Protein AF-R0MJ38-F1 (afdb_monomer)

Organism: Nosema bombycis (strain CQ1 / CVCC 102059) (NCBI:txid578461)

pLDDT: mean 80.67, std 16.69, range [41.72, 98.0]

Radius of gyration: 58.56 Å; Cα contacts (8 Å, |Δi|>4): 17; chains: 1; bounding box: 95×33×162 Å

Sequence (161 aa):
MRDLSFKLEELMIENKKLYEELASSNSTILKLKNKNNELEKNETVLNDKISQYKREINTLKKEMALKDKTANDREKILSNEINRKDLFKNKVLGCKKNEQLKEIKEEFNKMNKRCTILLRMIYELVRVNGADYEILYNLLEISENEDCEILEEYLKNLKEI

Solvent-accessible surface area (backbone atoms only — not comparable to full-atom values): 8871 Å² total; per-residue (Å²): 112,70,71,59,52,53,53,50,52,53,50,52,54,50,50,52,51,52,52,54,51,50,54,53,49,52,54,50,54,52,53,51,52,53,52,48,56,53,49,54,54,49,48,52,56,49,52,51,50,50,55,49,52,54,50,52,52,53,52,52,53,52,53,49,55,50,51,52,51,54,49,52,54,49,49,53,53,51,53,52,52,50,53,50,51,50,53,48,52,53,47,58,67,67,46,61,65,54,55,52,52,48,50,53,53,52,50,52,53,52,50,52,51,51,53,53,51,50,54,52,51,53,52,50,44,43,70,73,71,49,82,56,66,68,63,55,51,55,50,52,57,46,64,76,72,55,66,73,66,61,59,54,51,53,57,54,60,66,72,79,112

Mean predicted aligned error: 17.43 Å

Structure (mmCIF, N/CA/C/O backbone):
data_AF-R0MJ38-F1
#
_entry.id   AF-R0MJ38-F1
#
loop_
_atom_site.group_PDB
_atom_site.id
_atom_site.type_symbol
_atom_site.label_atom_id
_atom_site.label_alt_id
_atom_site.label_comp_id
_atom_site.label_asym_id
_atom_site.label_entity_id
_atom_site.label_seq_id
_atom_site.pdbx_PDB_ins_code
_atom_site.Cartn_x
_atom_site.Cartn_y
_atom_site.Cartn_z
_atom_site.occupancy
_atom_site.B_iso_or_equiv
_atom_site.auth_seq_id
_atom_site.auth_comp_id
_atom_site.auth_asym_id
_atom_site.auth_atom_id
_atom_site.pdbx_PDB_model_num
ATOM 1 N N . MET A 1 1 ? 49.474 19.840 -72.222 1.00 63.12 1 MET A N 1
ATOM 2 C CA . MET A 1 1 ? 50.091 18.625 -71.633 1.00 63.12 1 MET A CA 1
ATOM 3 C C . MET A 1 1 ? 50.469 18.833 -70.166 1.00 63.12 1 MET A C 1
ATOM 5 O O . MET A 1 1 ? 49.953 18.086 -69.351 1.00 63.12 1 MET A O 1
ATOM 9 N N . ARG A 1 2 ? 51.277 19.845 -69.791 1.00 73.56 2 ARG A N 1
ATOM 10 C CA . ARG A 1 2 ? 51.641 20.098 -68.373 1.00 73.56 2 ARG A CA 1
ATOM 11 C C . ARG A 1 2 ? 50.453 20.444 -67.462 1.00 73.56 2 ARG A C 1
ATOM 13 O O . ARG A 1 2 ? 50.327 19.833 -66.410 1.00 73.56 2 ARG A O 1
ATOM 20 N N . ASP A 1 3 ? 49.548 21.319 -67.897 1.00 80.69 3 ASP A N 1
ATOM 21 C CA . ASP A 1 3 ? 48.396 21.735 -67.069 1.00 80.69 3 ASP A CA 1
ATOM 22 C C . ASP A 1 3 ? 47.425 20.583 -66.774 1.00 80.69 3 ASP A C 1
ATOM 24 O O . ASP A 1 3 ? 46.865 20.481 -65.686 1.00 80.69 3 ASP A O 1
ATOM 28 N N . LEU A 1 4 ? 47.280 19.662 -67.733 1.00 85.88 4 LEU A N 1
ATOM 29 C CA . LEU A 1 4 ? 46.467 18.458 -67.568 1.00 85.88 4 LEU A CA 1
ATOM 30 C C . LEU A 1 4 ? 47.078 17.507 -66.528 1.00 85.88 4 LEU A C 1
ATOM 32 O O . LEU A 1 4 ? 46.352 16.930 -65.729 1.00 85.88 4 LEU A O 1
ATOM 36 N N . SER A 1 5 ? 48.409 17.371 -66.528 1.00 88.00 5 SER A N 1
ATOM 37 C CA . S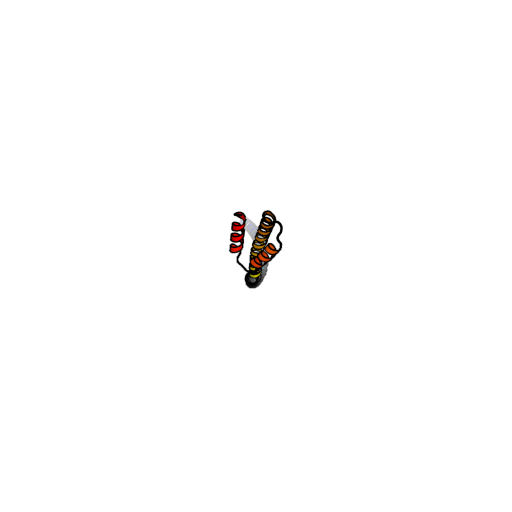ER A 1 5 ? 49.144 16.548 -65.559 1.00 88.00 5 SER A CA 1
ATOM 38 C C . SER A 1 5 ? 48.995 17.087 -64.138 1.00 88.00 5 SER A C 1
ATOM 40 O O . SER A 1 5 ? 48.733 16.315 -63.224 1.00 88.00 5 SER A O 1
ATOM 42 N N . PHE A 1 6 ? 49.110 18.407 -63.964 1.00 90.81 6 PHE A N 1
ATOM 43 C CA . PHE A 1 6 ? 48.953 19.054 -62.661 1.00 90.81 6 PHE A CA 1
ATOM 44 C C . PHE A 1 6 ? 47.531 18.875 -62.114 1.00 90.81 6 PHE A C 1
ATOM 46 O O . PHE A 1 6 ? 47.343 18.498 -60.960 1.00 90.81 6 PHE A O 1
ATOM 53 N N . LYS A 1 7 ? 46.516 19.041 -62.973 1.00 93.25 7 LYS A N 1
ATOM 54 C CA . LYS A 1 7 ? 45.119 18.815 -62.584 1.00 93.25 7 LYS A CA 1
ATOM 55 C C . LYS A 1 7 ? 44.838 17.359 -62.208 1.00 93.25 7 LYS A C 1
ATOM 57 O O . LYS A 1 7 ? 44.052 17.104 -61.300 1.00 93.25 7 LYS A O 1
ATOM 62 N N . LEU A 1 8 ? 45.475 16.407 -62.888 1.00 94.50 8 LEU A N 1
ATOM 63 C CA . LEU A 1 8 ? 45.334 14.984 -62.580 1.00 94.50 8 LEU A CA 1
ATOM 64 C C . LEU A 1 8 ? 45.919 14.649 -61.201 1.00 94.50 8 LEU A C 1
ATOM 66 O O . LEU A 1 8 ? 45.312 13.900 -60.441 1.00 94.50 8 LEU A O 1
ATOM 70 N N . GLU A 1 9 ? 47.062 15.243 -60.862 1.00 93.88 9 GLU A N 1
ATOM 71 C CA . GLU A 1 9 ? 47.731 15.060 -59.573 1.00 93.88 9 GLU A CA 1
ATOM 72 C C . GLU A 1 9 ? 46.919 15.670 -58.416 1.00 93.88 9 GLU A C 1
ATOM 74 O O . GLU A 1 9 ? 46.719 15.012 -57.393 1.00 93.88 9 GLU A O 1
ATOM 79 N N . GLU A 1 10 ? 46.338 16.862 -58.610 1.00 94.31 10 GLU A N 1
ATOM 80 C CA . GLU A 1 10 ? 45.379 17.457 -57.664 1.00 94.31 10 GLU A CA 1
ATOM 81 C C . GLU A 1 10 ? 44.178 16.535 -57.405 1.00 94.31 10 GLU A C 1
ATOM 83 O O . GLU A 1 10 ? 43.834 16.272 -56.251 1.00 94.31 10 GLU A O 1
ATOM 88 N N . LEU A 1 11 ? 43.569 16.000 -58.470 1.00 94.81 11 LEU A N 1
ATOM 89 C CA . LEU A 1 11 ? 42.421 15.097 -58.364 1.00 94.81 11 LEU A CA 1
ATOM 90 C C . LEU A 1 11 ? 42.785 13.781 -57.669 1.00 94.81 11 LEU A C 1
ATOM 92 O O . LEU A 1 11 ? 41.977 13.248 -56.912 1.00 94.81 11 LEU A O 1
ATOM 96 N N . MET A 1 12 ? 43.992 13.248 -57.882 1.00 95.56 12 MET A N 1
ATOM 97 C CA . MET A 1 12 ? 44.456 12.049 -57.174 1.00 95.56 12 MET A CA 1
ATOM 98 C C . MET A 1 12 ? 44.625 12.299 -55.671 1.00 95.56 12 MET A C 1
ATOM 100 O O . MET A 1 12 ? 44.254 11.443 -54.865 1.00 95.56 12 MET A O 1
ATOM 104 N N . ILE A 1 13 ? 45.144 13.468 -55.285 1.00 96.06 13 ILE A N 1
ATOM 105 C CA . ILE A 1 13 ? 45.279 13.864 -53.876 1.00 96.06 13 ILE A CA 1
ATOM 106 C C . ILE A 1 13 ? 43.900 14.028 -53.230 1.00 96.06 13 ILE A C 1
ATOM 108 O O . ILE A 1 13 ? 43.676 13.524 -52.128 1.00 96.06 13 ILE A O 1
ATOM 112 N N . GLU A 1 14 ? 42.972 14.708 -53.902 1.00 96.25 14 GLU A N 1
ATOM 113 C CA . GLU A 1 14 ? 41.605 14.903 -53.414 1.00 96.25 14 GLU A CA 1
ATOM 114 C C . GLU A 1 14 ? 40.863 13.570 -53.271 1.00 96.25 14 GLU A C 1
ATOM 116 O O . GLU A 1 14 ? 40.269 13.300 -52.231 1.00 96.25 14 GLU A O 1
ATOM 121 N N . ASN A 1 15 ? 40.984 12.682 -54.259 1.00 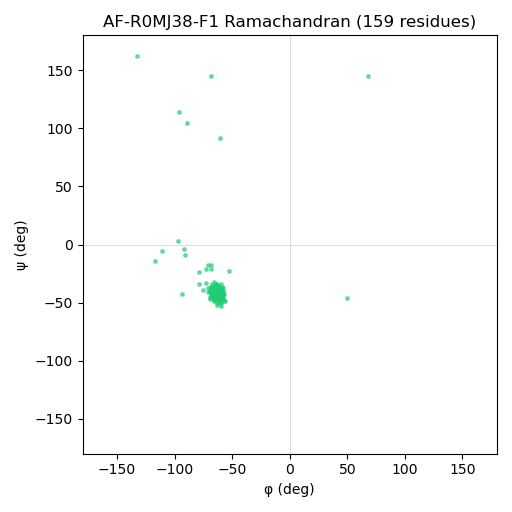96.25 15 ASN A N 1
ATOM 122 C CA . ASN A 1 15 ? 40.376 11.356 -54.213 1.00 96.25 15 ASN A CA 1
ATOM 123 C C . ASN A 1 15 ? 40.923 10.530 -53.037 1.00 96.25 15 ASN A C 1
ATOM 125 O O . ASN A 1 15 ? 40.160 9.917 -52.292 1.00 96.25 15 ASN A O 1
ATOM 129 N N . LYS A 1 16 ? 42.239 10.582 -52.790 1.00 96.31 16 LYS A N 1
ATOM 130 C CA . LYS A 1 16 ? 42.844 9.928 -51.623 1.00 96.31 16 LYS A CA 1
ATOM 131 C C . LYS A 1 16 ? 42.283 10.470 -50.301 1.00 96.31 16 LYS A C 1
ATOM 133 O O . LYS A 1 16 ? 41.940 9.672 -49.432 1.00 96.31 16 LYS A O 1
ATOM 138 N N . LYS A 1 17 ? 42.143 11.794 -50.164 1.00 97.12 17 LYS A N 1
ATOM 139 C CA . LYS A 1 17 ? 41.528 12.415 -48.975 1.00 97.12 17 LYS A CA 1
ATOM 140 C C . LYS A 1 17 ? 40.090 11.941 -48.775 1.00 97.12 17 LYS A C 1
ATOM 142 O O . LYS A 1 17 ? 39.739 11.516 -47.680 1.00 97.12 17 LYS A O 1
ATOM 147 N N . LEU A 1 18 ? 39.289 11.934 -49.841 1.00 96.88 18 LEU A N 1
ATOM 148 C CA . LEU A 1 18 ? 37.904 11.461 -49.796 1.00 96.88 18 LEU A CA 1
ATOM 149 C C . LEU A 1 18 ? 37.808 9.985 -49.382 1.00 96.88 18 LEU A C 1
ATOM 151 O O . LEU A 1 18 ? 36.926 9.624 -48.605 1.00 96.88 18 LEU A O 1
ATOM 155 N N . TYR A 1 19 ? 38.727 9.129 -49.839 1.00 96.81 19 TYR A N 1
ATOM 156 C CA . TYR A 1 19 ? 38.791 7.733 -49.393 1.00 96.81 19 TYR A CA 1
ATOM 157 C C . TYR A 1 19 ? 39.098 7.601 -47.895 1.00 96.81 19 TYR A C 1
ATOM 159 O O . TYR A 1 19 ? 38.475 6.786 -47.212 1.00 96.81 19 TYR A O 1
ATOM 167 N N . GLU A 1 20 ? 40.037 8.392 -47.374 1.00 96.62 20 GLU A N 1
ATOM 168 C CA . GLU A 1 20 ? 40.389 8.397 -45.948 1.00 96.62 20 GLU A CA 1
ATOM 169 C C . GLU A 1 20 ? 39.223 8.906 -45.081 1.00 96.62 20 GLU A C 1
ATOM 171 O O . GLU A 1 20 ? 38.882 8.291 -44.064 1.00 96.62 20 GLU A O 1
ATOM 176 N N . GLU A 1 21 ? 38.548 9.972 -45.517 1.00 97.06 21 GLU A N 1
ATOM 177 C CA . GLU A 1 21 ? 37.344 10.504 -44.870 1.00 97.06 21 GLU A CA 1
ATOM 178 C C . GLU A 1 21 ? 36.197 9.488 -44.876 1.00 97.06 21 GLU A C 1
ATOM 180 O O . GLU A 1 21 ? 35.562 9.260 -43.842 1.00 97.06 21 GLU A O 1
ATOM 185 N N . LEU A 1 22 ? 35.967 8.814 -46.006 1.00 96.88 22 LEU A N 1
ATOM 186 C CA . LEU A 1 22 ? 34.950 7.773 -46.128 1.00 96.88 22 LEU A CA 1
ATOM 187 C C . LEU A 1 22 ? 35.233 6.597 -45.183 1.00 96.88 22 LEU A C 1
ATOM 189 O O . LEU A 1 22 ? 34.322 6.113 -44.507 1.00 96.88 22 LEU A O 1
ATOM 193 N N . ALA A 1 23 ? 36.488 6.152 -45.090 1.00 96.75 23 ALA A N 1
ATOM 194 C CA . ALA A 1 23 ? 36.887 5.081 -44.178 1.00 96.75 23 ALA A CA 1
ATOM 195 C C . ALA A 1 23 ? 36.670 5.470 -42.703 1.00 96.75 23 ALA A C 1
ATOM 197 O O . ALA A 1 23 ? 36.122 4.684 -41.921 1.00 96.75 23 ALA A O 1
ATOM 198 N N . SER A 1 24 ? 37.040 6.698 -42.329 1.00 97.06 24 SER A N 1
ATOM 199 C CA . SER A 1 24 ? 36.822 7.247 -40.984 1.00 97.06 24 SER A CA 1
ATOM 200 C C . SER A 1 24 ? 35.331 7.365 -40.638 1.00 97.06 24 SER A C 1
ATOM 202 O O . SER A 1 24 ? 34.887 6.942 -39.562 1.00 97.06 24 SER A O 1
ATOM 204 N N . SER A 1 25 ? 34.531 7.869 -41.579 1.00 97.00 25 SER A N 1
ATOM 205 C CA . SER A 1 25 ? 33.081 7.996 -41.431 1.00 97.00 25 SER A CA 1
ATOM 206 C C . SER A 1 25 ? 32.417 6.629 -41.252 1.00 97.00 25 SER A C 1
ATOM 208 O O . SER A 1 25 ? 31.674 6.423 -40.292 1.00 97.00 25 SER A O 1
ATOM 210 N N . ASN A 1 26 ? 32.776 5.638 -42.075 1.00 97.25 26 ASN A N 1
ATOM 211 C CA . ASN A 1 26 ? 32.265 4.270 -41.956 1.00 97.25 26 ASN A CA 1
ATOM 212 C C . ASN A 1 26 ? 32.610 3.622 -40.606 1.00 97.25 26 ASN A C 1
ATOM 214 O O . ASN A 1 26 ? 31.764 2.964 -39.997 1.00 97.25 26 ASN A O 1
ATOM 218 N N . SER A 1 27 ? 33.825 3.846 -40.096 1.00 96.81 27 SER A N 1
ATOM 219 C CA . SER A 1 27 ? 34.222 3.400 -38.752 1.00 96.81 27 SER A CA 1
ATOM 220 C C . SER A 1 27 ? 33.356 4.038 -37.660 1.00 96.81 27 SER A C 1
ATOM 222 O O . SER A 1 27 ? 32.918 3.371 -36.718 1.00 96.81 27 SER A O 1
ATOM 224 N N . THR A 1 28 ? 33.046 5.326 -37.807 1.00 97.38 28 THR A N 1
ATOM 225 C CA . THR A 1 28 ? 32.192 6.065 -36.869 1.00 97.38 28 THR A CA 1
ATOM 226 C C . THR A 1 28 ? 30.747 5.568 -36.912 1.00 97.38 28 THR A C 1
ATOM 228 O O . THR A 1 28 ? 30.159 5.311 -35.860 1.00 97.38 28 THR A O 1
ATOM 231 N N . ILE A 1 29 ? 30.199 5.336 -38.109 1.00 97.62 29 ILE A N 1
ATOM 232 C CA . ILE A 1 29 ? 28.863 4.756 -38.308 1.00 97.62 29 ILE A CA 1
ATOM 233 C C . ILE A 1 29 ? 28.769 3.386 -37.629 1.00 97.62 29 ILE A C 1
ATOM 235 O O . ILE A 1 29 ? 27.796 3.117 -36.923 1.00 97.62 29 ILE A O 1
ATOM 239 N N . LEU A 1 30 ? 29.789 2.535 -37.775 1.00 97.75 30 LEU A N 1
ATOM 240 C CA . LEU A 1 30 ? 29.804 1.214 -37.147 1.00 97.75 30 LEU A CA 1
ATOM 241 C C . LEU A 1 30 ? 29.775 1.306 -35.612 1.00 97.75 30 LEU A C 1
ATOM 243 O O . LEU A 1 30 ? 29.004 0.597 -34.964 1.00 97.75 30 LEU A O 1
ATOM 247 N N . LYS A 1 31 ? 30.567 2.213 -35.024 1.00 97.75 31 LYS A N 1
ATOM 248 C CA . LYS A 1 31 ? 30.570 2.453 -33.570 1.00 97.75 31 LYS A CA 1
ATOM 249 C C . LYS A 1 31 ? 29.212 2.943 -33.071 1.00 97.75 31 LYS A C 1
ATOM 251 O O . LYS A 1 31 ? 28.721 2.443 -32.060 1.00 97.75 31 LYS A O 1
ATOM 256 N N . LEU A 1 32 ? 28.596 3.889 -33.781 1.00 97.69 32 LEU A N 1
ATOM 257 C CA . LEU A 1 32 ? 27.273 4.410 -33.434 1.00 97.69 32 LEU A CA 1
ATOM 258 C C . LEU A 1 32 ? 26.197 3.327 -33.532 1.00 97.69 32 LEU A C 1
ATOM 260 O O . LEU A 1 32 ? 25.370 3.218 -32.632 1.00 97.69 32 LEU A O 1
ATOM 264 N N . LYS A 1 33 ? 26.248 2.480 -34.565 1.00 97.50 33 LYS A N 1
ATOM 265 C CA . LYS A 1 33 ? 25.318 1.358 -34.730 1.00 97.50 33 LYS A CA 1
ATOM 266 C C . LYS A 1 33 ? 25.420 0.356 -33.579 1.00 97.50 33 LYS A C 1
ATOM 268 O O . LYS A 1 33 ? 24.400 -0.056 -33.036 1.00 97.50 33 LYS A O 1
ATOM 273 N N . ASN A 1 34 ? 26.638 0.009 -33.164 1.00 97.19 34 ASN A N 1
ATOM 274 C CA . ASN A 1 34 ? 26.845 -0.878 -32.017 1.00 97.19 34 ASN A CA 1
ATOM 275 C C . ASN A 1 34 ? 26.311 -0.259 -30.720 1.00 97.19 34 ASN A C 1
ATOM 277 O O . ASN A 1 34 ? 25.588 -0.924 -29.982 1.00 97.19 34 ASN A O 1
ATOM 281 N N . LYS A 1 35 ? 26.591 1.029 -30.488 1.00 97.81 35 LYS A N 1
ATOM 282 C CA . LYS A 1 35 ? 26.070 1.756 -29.326 1.00 97.81 35 LYS A CA 1
ATOM 283 C C . LYS A 1 35 ? 24.540 1.818 -29.323 1.00 97.81 35 LYS A C 1
ATOM 285 O O . LYS A 1 35 ? 23.934 1.669 -28.268 1.00 97.81 35 LYS A O 1
ATOM 290 N N . ASN A 1 36 ? 23.911 2.003 -30.483 1.00 97.56 36 ASN A N 1
ATOM 291 C CA . ASN A 1 36 ? 22.454 2.007 -30.589 1.00 97.56 36 ASN A CA 1
ATOM 292 C C . ASN A 1 36 ? 21.857 0.646 -30.201 1.00 97.56 36 ASN A C 1
ATOM 294 O O . ASN A 1 36 ? 20.947 0.588 -29.382 1.00 97.56 36 ASN A O 1
ATOM 298 N N . ASN A 1 37 ? 22.443 -0.450 -30.688 1.00 96.94 37 ASN A N 1
ATOM 299 C CA . ASN A 1 37 ? 22.008 -1.803 -30.328 1.00 96.94 37 ASN A CA 1
ATOM 300 C C . ASN A 1 37 ? 22.156 -2.092 -28.821 1.00 96.94 37 ASN A C 1
ATOM 302 O O . ASN A 1 37 ? 21.338 -2.799 -28.235 1.00 96.94 37 ASN A O 1
ATOM 306 N N . GLU A 1 38 ? 23.212 -1.585 -28.177 1.00 97.31 38 GLU A N 1
ATOM 307 C CA . GLU A 1 38 ? 23.382 -1.702 -26.722 1.00 97.31 38 GLU A CA 1
ATOM 308 C C . GLU A 1 38 ? 22.321 -0.907 -25.957 1.00 97.31 38 GLU A C 1
ATOM 310 O O . GLU A 1 38 ? 21.777 -1.399 -24.966 1.00 97.31 38 GLU A O 1
ATOM 315 N N . LEU A 1 39 ? 21.998 0.303 -26.421 1.00 97.38 39 LEU A N 1
ATOM 316 C CA . LEU A 1 39 ? 20.956 1.130 -25.817 1.00 97.38 39 LEU A CA 1
ATOM 317 C C . LEU A 1 39 ? 19.573 0.481 -25.940 1.00 97.38 39 LEU A C 1
ATOM 319 O O . LEU A 1 39 ? 18.873 0.411 -24.936 1.00 97.38 39 LEU A O 1
ATOM 323 N N . GLU A 1 40 ? 19.220 -0.081 -27.097 1.00 97.12 40 GLU A N 1
ATOM 324 C CA . GLU A 1 40 ? 17.955 -0.810 -27.296 1.00 97.12 40 GLU A CA 1
ATOM 325 C C . GLU A 1 40 ? 17.833 -2.031 -26.362 1.00 97.12 40 GLU A C 1
ATOM 327 O O . GLU A 1 40 ? 16.781 -2.291 -25.766 1.00 97.12 40 GLU A O 1
ATOM 332 N N . LYS A 1 41 ? 18.933 -2.771 -26.162 1.00 96.69 41 LYS A N 1
ATOM 333 C CA . LYS A 1 41 ? 18.978 -3.878 -25.189 1.00 96.69 41 LYS A CA 1
ATOM 334 C C . LYS A 1 41 ? 18.802 -3.392 -23.751 1.00 96.69 41 LYS A C 1
ATOM 336 O O . LYS A 1 41 ? 18.115 -4.030 -22.959 1.00 96.69 41 LYS A O 1
ATOM 341 N N . ASN A 1 42 ? 19.410 -2.267 -23.393 1.00 97.19 42 ASN A N 1
ATOM 342 C CA . ASN A 1 42 ? 19.247 -1.702 -22.055 1.00 97.19 42 ASN A CA 1
ATOM 343 C C . ASN A 1 42 ? 17.826 -1.174 -21.832 1.00 97.19 42 ASN A C 1
ATOM 345 O O . ASN A 1 42 ? 17.265 -1.365 -20.754 1.00 97.19 42 ASN A O 1
ATOM 349 N N . GLU A 1 43 ? 17.229 -0.547 -22.844 1.00 97.06 43 GLU A N 1
ATOM 350 C CA . GLU A 1 43 ? 15.862 -0.035 -22.793 1.00 97.06 43 GLU A CA 1
ATOM 351 C C . GLU A 1 43 ? 14.850 -1.162 -22.568 1.00 97.06 43 GLU A C 1
ATOM 353 O O . GLU A 1 43 ? 13.998 -1.061 -21.686 1.00 97.06 43 GLU A O 1
ATOM 358 N N . THR A 1 44 ? 14.983 -2.274 -23.294 1.00 96.81 44 THR A N 1
ATOM 359 C CA . THR A 1 44 ? 14.127 -3.457 -23.107 1.00 96.81 44 THR A CA 1
ATOM 360 C C . THR A 1 44 ? 14.236 -4.029 -21.691 1.00 96.81 44 THR A C 1
ATOM 362 O O . THR A 1 44 ? 13.216 -4.202 -21.024 1.00 96.81 44 THR A O 1
ATOM 365 N N . VAL A 1 45 ? 15.454 -4.200 -21.162 1.00 97.50 45 VAL A N 1
ATOM 366 C CA . VAL A 1 45 ? 15.670 -4.662 -19.775 1.00 97.50 45 VAL A CA 1
ATOM 367 C C . VAL A 1 45 ? 15.065 -3.701 -18.744 1.00 97.50 45 VAL A C 1
ATOM 369 O O . VAL A 1 45 ? 14.492 -4.132 -17.739 1.00 97.50 45 VAL A O 1
ATOM 372 N N . LEU A 1 46 ? 15.193 -2.389 -18.952 1.00 97.50 46 LEU A N 1
ATOM 373 C CA . LEU A 1 46 ? 14.607 -1.390 -18.057 1.00 97.50 46 LEU A CA 1
ATOM 374 C C . LEU A 1 46 ? 13.076 -1.406 -18.115 1.00 97.50 46 LEU A C 1
ATOM 376 O O . LEU A 1 46 ? 12.435 -1.336 -17.066 1.00 97.50 46 LEU A O 1
ATOM 380 N N . ASN A 1 47 ? 12.487 -1.560 -19.300 1.00 97.25 47 ASN A N 1
ATOM 381 C CA . ASN A 1 47 ? 11.040 -1.673 -19.476 1.00 97.25 47 ASN A CA 1
ATOM 382 C C . ASN A 1 47 ? 10.465 -2.919 -18.783 1.00 97.25 47 ASN A C 1
ATOM 384 O O . ASN A 1 47 ? 9.407 -2.839 -18.142 1.00 97.25 47 ASN A O 1
ATOM 388 N N . ASP A 1 48 ? 11.186 -4.039 -18.815 1.00 97.25 48 ASP A N 1
ATOM 389 C CA . ASP A 1 48 ? 10.815 -5.248 -18.077 1.00 97.25 48 ASP A CA 1
ATOM 390 C C . ASP A 1 48 ? 10.845 -5.015 -16.561 1.00 97.25 48 ASP A C 1
ATOM 392 O O . ASP A 1 48 ? 9.882 -5.347 -15.858 1.00 97.25 48 ASP A O 1
ATOM 396 N N . LYS A 1 49 ? 11.896 -4.357 -16.049 1.00 97.75 49 LYS A N 1
ATOM 397 C CA . LYS A 1 49 ? 11.993 -3.979 -14.627 1.00 97.75 49 LYS A CA 1
ATOM 398 C C . LYS A 1 49 ? 10.871 -3.034 -14.205 1.00 97.75 49 LYS A C 1
ATOM 400 O O . LYS A 1 49 ? 10.257 -3.242 -13.161 1.00 97.75 49 LYS A O 1
ATOM 405 N N . ILE A 1 50 ? 10.547 -2.029 -15.019 1.00 97.94 50 ILE A N 1
ATOM 406 C CA . ILE A 1 50 ? 9.422 -1.116 -14.762 1.00 97.94 50 ILE A CA 1
ATOM 407 C C . ILE A 1 50 ? 8.112 -1.906 -14.666 1.00 97.94 50 ILE A C 1
ATOM 409 O O . ILE A 1 50 ? 7.300 -1.669 -13.768 1.00 97.94 50 ILE A O 1
ATOM 413 N N . SER A 1 51 ? 7.903 -2.865 -15.565 1.00 97.44 51 SER A N 1
ATOM 414 C CA . SER A 1 51 ? 6.708 -3.712 -15.572 1.00 97.44 51 SER A CA 1
ATOM 415 C C . SER A 1 51 ? 6.643 -4.637 -14.355 1.00 97.44 51 SER A C 1
ATOM 417 O O . SER A 1 51 ? 5.563 -4.870 -13.807 1.00 97.44 51 SER A O 1
ATOM 419 N N . GLN A 1 52 ? 7.785 -5.146 -13.891 1.00 97.62 52 GLN A N 1
ATOM 420 C CA . GLN A 1 52 ? 7.879 -5.890 -12.638 1.00 97.62 52 GLN A CA 1
ATOM 421 C C . GLN A 1 52 ? 7.519 -5.009 -11.433 1.00 97.62 52 GLN A C 1
ATOM 423 O O . GLN A 1 52 ? 6.602 -5.357 -10.689 1.00 97.62 52 GLN A O 1
ATOM 428 N N . TYR A 1 53 ? 8.140 -3.837 -11.288 1.00 98.00 53 TYR A N 1
ATOM 429 C CA . TYR A 1 53 ? 7.854 -2.929 -10.173 1.00 98.00 53 TYR A CA 1
ATOM 430 C C . TYR A 1 53 ? 6.399 -2.459 -10.151 1.00 98.00 53 TYR A C 1
ATOM 432 O O . TYR A 1 53 ? 5.790 -2.383 -9.087 1.00 98.00 53 TYR A O 1
ATOM 440 N N . LYS A 1 54 ? 5.779 -2.217 -11.313 1.00 97.81 54 LYS A N 1
ATOM 441 C CA . LYS A 1 54 ? 4.338 -1.917 -11.386 1.00 97.81 54 LYS A CA 1
ATOM 442 C C . LYS A 1 54 ? 3.478 -3.049 -10.816 1.00 97.81 54 LYS A C 1
ATOM 444 O O . LYS A 1 54 ? 2.486 -2.773 -10.140 1.00 97.81 54 LYS A O 1
ATOM 449 N N . ARG A 1 55 ? 3.839 -4.313 -11.067 1.00 97.38 55 ARG A N 1
ATOM 450 C CA . ARG A 1 55 ? 3.133 -5.475 -10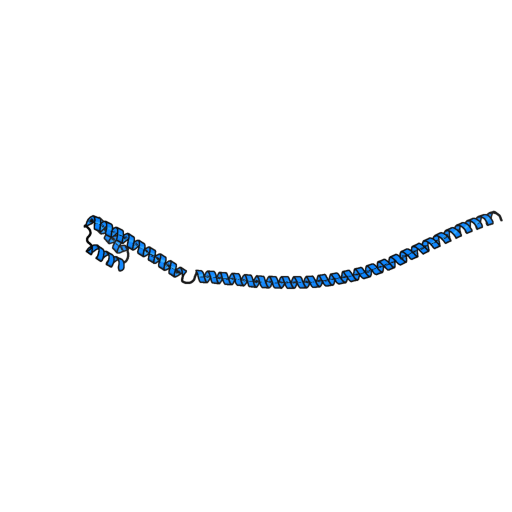.500 1.00 97.38 55 ARG A CA 1
ATOM 451 C C . ARG A 1 55 ? 3.311 -5.547 -8.986 1.00 97.38 55 ARG A C 1
ATOM 453 O O . ARG A 1 55 ? 2.314 -5.677 -8.283 1.00 97.38 55 ARG A O 1
ATOM 460 N N . GLU A 1 56 ? 4.535 -5.388 -8.492 1.00 97.31 56 GLU A N 1
ATOM 461 C CA . GLU A 1 56 ? 4.837 -5.394 -7.054 1.00 97.31 56 GLU A CA 1
ATOM 462 C C . GLU A 1 56 ? 4.102 -4.271 -6.307 1.00 97.31 56 GLU A C 1
ATOM 464 O O . GLU A 1 56 ? 3.436 -4.531 -5.305 1.00 97.31 56 GLU A O 1
ATOM 469 N N . ILE A 1 57 ? 4.111 -3.045 -6.844 1.00 97.62 57 ILE A N 1
ATOM 470 C CA . ILE A 1 57 ? 3.365 -1.907 -6.285 1.00 97.62 57 ILE A CA 1
ATOM 471 C C . ILE A 1 57 ? 1.868 -2.219 -6.198 1.00 97.62 57 ILE A C 1
ATOM 473 O O . ILE A 1 57 ? 1.226 -1.907 -5.196 1.00 97.62 57 ILE A O 1
ATOM 477 N N . ASN A 1 58 ? 1.290 -2.836 -7.231 1.00 97.00 58 ASN A N 1
ATOM 478 C CA . ASN A 1 58 ? -0.127 -3.194 -7.221 1.00 97.00 58 ASN A CA 1
ATOM 479 C C . ASN A 1 58 ? -0.451 -4.265 -6.173 1.00 97.00 58 ASN A C 1
ATOM 481 O O . ASN A 1 58 ? -1.496 -4.176 -5.527 1.00 97.00 58 ASN A O 1
ATOM 485 N N . THR A 1 59 ? 0.428 -5.248 -5.976 1.00 97.19 59 THR A N 1
ATOM 486 C CA . THR A 1 59 ? 0.280 -6.251 -4.912 1.00 97.19 59 THR A CA 1
ATOM 487 C C . THR A 1 59 ? 0.339 -5.594 -3.536 1.00 97.19 59 THR A C 1
ATOM 489 O O . THR A 1 59 ? -0.593 -5.752 -2.749 1.00 97.19 59 THR A O 1
ATOM 492 N N . LEU A 1 60 ? 1.353 -4.761 -3.283 1.00 97.31 60 LEU A N 1
ATOM 493 C CA . LEU A 1 60 ? 1.508 -4.045 -2.014 1.00 97.31 60 LEU A CA 1
ATOM 494 C C . LEU A 1 60 ? 0.311 -3.135 -1.710 1.00 97.31 60 LEU A C 1
ATOM 496 O O . LEU A 1 60 ? -0.173 -3.105 -0.582 1.00 97.31 60 LEU A O 1
ATOM 500 N N . LYS A 1 61 ? -0.233 -2.438 -2.715 1.00 97.38 61 LYS A N 1
ATOM 501 C CA . LYS A 1 61 ? -1.456 -1.634 -2.553 1.00 97.38 61 LYS A CA 1
ATOM 502 C C . LYS A 1 61 ? -2.653 -2.470 -2.100 1.00 97.38 61 LYS A C 1
ATOM 504 O O . LYS A 1 61 ? -3.408 -2.024 -1.239 1.00 97.38 61 LYS A O 1
ATOM 509 N N . LYS A 1 62 ? -2.831 -3.673 -2.657 1.00 97.06 62 LYS A N 1
ATOM 510 C CA . LYS A 1 62 ? -3.910 -4.584 -2.242 1.00 97.06 62 LYS A CA 1
ATOM 511 C C . LYS A 1 62 ? -3.709 -5.079 -0.812 1.00 97.06 62 LYS A C 1
ATOM 513 O O . LYS A 1 62 ? -4.670 -5.116 -0.049 1.00 97.06 62 LYS A O 1
ATOM 518 N N . GLU A 1 63 ? -2.478 -5.423 -0.441 1.00 97.00 63 GLU A N 1
ATOM 519 C CA . GLU A 1 63 ? -2.151 -5.849 0.923 1.00 97.00 63 GLU A CA 1
ATOM 520 C C . GLU A 1 63 ? -2.387 -4.740 1.952 1.00 97.00 63 GLU A C 1
ATOM 522 O O . GLU A 1 63 ? -2.966 -5.006 3.005 1.00 97.00 63 GLU A O 1
ATOM 527 N N . MET A 1 64 ? -2.000 -3.497 1.645 1.00 96.56 64 MET A N 1
ATOM 528 C CA . MET A 1 64 ? -2.283 -2.345 2.508 1.00 96.56 64 MET A CA 1
ATOM 529 C C . MET A 1 64 ? -3.787 -2.144 2.690 1.00 96.56 64 MET A C 1
ATOM 531 O O . MET A 1 64 ? -4.252 -2.106 3.822 1.00 96.56 64 MET A O 1
ATOM 535 N N . ALA A 1 65 ? -4.563 -2.138 1.601 1.00 96.44 65 ALA A N 1
ATOM 536 C CA . ALA A 1 65 ? -6.016 -1.985 1.684 1.00 96.44 65 ALA A CA 1
ATOM 537 C C . ALA A 1 65 ? -6.681 -3.091 2.528 1.00 96.44 65 ALA A C 1
ATOM 539 O O . ALA A 1 65 ? -7.634 -2.834 3.267 1.00 96.44 65 ALA A O 1
ATOM 540 N N . LEU A 1 66 ? -6.173 -4.327 2.448 1.00 96.56 66 LEU A N 1
ATOM 541 C CA . LEU A 1 66 ? -6.648 -5.428 3.283 1.00 96.56 66 LEU A CA 1
ATOM 542 C C . LEU A 1 66 ? -6.311 -5.193 4.763 1.00 96.56 66 LEU A C 1
ATOM 544 O O . LEU A 1 66 ? -7.177 -5.361 5.624 1.00 96.56 66 LEU A O 1
ATOM 548 N N . LYS A 1 67 ? -5.077 -4.775 5.070 1.00 96.12 67 LYS A N 1
ATOM 549 C CA . LYS A 1 67 ? -4.653 -4.457 6.442 1.00 96.12 67 LYS A CA 1
ATOM 550 C C . LYS A 1 67 ? -5.459 -3.304 7.034 1.00 96.12 67 LYS A C 1
ATOM 552 O O . LYS A 1 67 ? -5.936 -3.452 8.156 1.00 96.12 67 LYS A O 1
ATOM 557 N N . ASP A 1 68 ? -5.688 -2.238 6.274 1.00 95.81 68 ASP A N 1
ATOM 558 C CA . ASP A 1 68 ? -6.496 -1.088 6.696 1.00 95.81 68 ASP A CA 1
ATOM 559 C C . ASP A 1 68 ? -7.931 -1.507 7.020 1.00 95.81 68 ASP A C 1
ATOM 561 O O . ASP A 1 68 ? -8.473 -1.152 8.066 1.00 95.81 68 ASP A O 1
ATOM 565 N N . LYS A 1 69 ? -8.537 -2.348 6.171 1.00 96.44 69 LYS A N 1
ATOM 566 C CA . LYS A 1 69 ? -9.863 -2.913 6.447 1.00 96.44 69 LYS A CA 1
ATOM 567 C C . LYS A 1 69 ? -9.869 -3.718 7.748 1.00 96.44 69 LYS A C 1
ATOM 569 O O . LYS A 1 69 ? -10.741 -3.525 8.588 1.00 96.44 69 LYS A O 1
ATOM 574 N N . THR A 1 70 ? -8.871 -4.580 7.935 1.00 95.56 70 THR A N 1
ATOM 575 C CA . THR A 1 70 ? -8.759 -5.416 9.141 1.00 95.56 70 THR A CA 1
ATOM 576 C C . THR A 1 70 ? -8.559 -4.569 10.403 1.00 95.56 70 THR A C 1
ATOM 578 O O . THR A 1 70 ? -9.102 -4.894 11.458 1.00 95.56 70 THR A O 1
ATOM 581 N N . ALA A 1 71 ? -7.786 -3.483 10.310 1.00 95.19 71 ALA A N 1
ATOM 582 C CA . ALA A 1 71 ? -7.575 -2.537 11.400 1.00 95.19 71 ALA A CA 1
ATOM 583 C C . ALA A 1 71 ? -8.875 -1.806 11.764 1.00 95.19 71 ALA A C 1
ATOM 585 O O . ALA A 1 71 ? -9.255 -1.811 12.934 1.00 95.19 71 ALA A O 1
ATOM 586 N N . ASN A 1 72 ? -9.605 -1.295 10.769 1.00 95.88 72 ASN A N 1
ATOM 587 C CA . ASN A 1 72 ? -10.907 -0.652 10.967 1.00 95.88 72 ASN A CA 1
ATOM 588 C C . ASN A 1 72 ? -11.935 -1.597 11.606 1.00 95.88 72 ASN A C 1
ATOM 590 O O . ASN A 1 72 ? -12.691 -1.199 12.493 1.00 95.88 72 ASN A O 1
ATOM 594 N N . ASP A 1 73 ? -11.973 -2.862 11.182 1.00 96.31 73 ASP A N 1
ATOM 595 C CA . ASP A 1 73 ? -12.884 -3.852 11.762 1.00 96.31 73 ASP A CA 1
ATOM 596 C C . ASP A 1 73 ? -12.537 -4.132 13.236 1.00 96.31 73 ASP A C 1
ATOM 598 O O . ASP A 1 73 ? -13.430 -4.200 14.084 1.00 96.31 73 ASP A O 1
ATOM 602 N N . ARG A 1 74 ? -11.243 -4.216 13.576 1.00 95.12 74 ARG A N 1
ATOM 603 C CA . ARG A 1 74 ? -10.782 -4.353 14.970 1.00 95.12 74 ARG A CA 1
ATOM 604 C C . ARG A 1 74 ? -11.113 -3.131 15.817 1.00 95.12 74 ARG A C 1
ATOM 606 O O . ARG A 1 74 ? -11.539 -3.291 16.957 1.00 95.12 74 ARG A O 1
ATOM 613 N N . GLU A 1 75 ? -10.945 -1.931 15.272 1.00 95.56 75 GLU A N 1
ATOM 614 C CA . GLU A 1 75 ? -11.277 -0.685 15.963 1.00 95.56 75 GLU A CA 1
ATOM 615 C C . GLU A 1 75 ? -12.770 -0.623 16.307 1.00 95.56 75 GLU A C 1
ATOM 617 O O . GLU A 1 75 ? -13.130 -0.330 17.447 1.00 95.56 75 GLU A O 1
ATOM 622 N N . LYS A 1 76 ? -13.647 -1.006 15.370 1.00 95.56 76 LYS A N 1
ATOM 623 C CA . LYS A 1 76 ? -15.092 -1.109 15.628 1.00 95.56 76 LYS A CA 1
ATOM 624 C C . LYS A 1 76 ? -15.414 -2.102 16.742 1.00 95.56 76 LYS A C 1
ATOM 626 O O . LYS A 1 76 ? -16.243 -1.803 17.600 1.00 95.56 76 LYS A O 1
ATOM 631 N N . ILE A 1 77 ? -14.770 -3.272 16.746 1.00 95.19 77 ILE A N 1
ATOM 632 C CA . ILE A 1 77 ? -14.955 -4.274 17.807 1.00 95.19 77 ILE A CA 1
ATOM 633 C C . ILE A 1 77 ? -14.538 -3.696 19.164 1.00 95.19 77 ILE A C 1
ATOM 635 O O . ILE A 1 77 ? -15.307 -3.780 20.120 1.00 95.19 77 ILE A O 1
ATOM 639 N N . LEU A 1 78 ? -13.363 -3.067 19.240 1.00 93.69 78 LEU A N 1
ATOM 640 C CA . LEU A 1 78 ? -12.857 -2.456 20.470 1.00 93.69 78 LEU A CA 1
ATOM 641 C C . LEU A 1 78 ? -13.766 -1.329 20.967 1.00 93.69 78 LEU A C 1
ATOM 643 O O . LEU A 1 78 ? -14.095 -1.288 22.150 1.00 93.69 78 LEU A O 1
ATOM 647 N N . SER A 1 79 ? -14.223 -0.453 20.071 1.00 93.31 79 SER A N 1
ATOM 648 C CA . SER A 1 79 ? -15.162 0.622 20.405 1.00 93.31 79 SER A CA 1
ATOM 649 C C . SER A 1 79 ? -16.469 0.063 20.981 1.00 93.31 79 SER A C 1
ATOM 651 O O . SER A 1 79 ? -16.933 0.505 22.032 1.00 93.31 79 SER A O 1
ATOM 653 N N . ASN A 1 80 ? -17.015 -0.993 20.369 1.00 92.50 80 ASN A N 1
ATOM 654 C CA . ASN A 1 80 ? -18.203 -1.676 20.880 1.00 92.50 80 ASN A CA 1
ATOM 655 C C . ASN A 1 80 ? -17.968 -2.322 22.255 1.00 92.50 80 ASN A C 1
ATOM 657 O O . ASN A 1 80 ? -18.845 -2.263 23.119 1.00 92.50 80 ASN A O 1
ATOM 661 N N . GLU A 1 81 ? -16.801 -2.927 22.490 1.00 92.44 81 GLU A N 1
ATOM 662 C CA . GLU A 1 81 ? -16.457 -3.489 23.798 1.00 92.44 81 GLU A CA 1
ATOM 663 C C . GLU A 1 81 ? -16.309 -2.424 24.885 1.00 92.44 81 GLU A C 1
ATOM 665 O O . GLU A 1 81 ? -16.767 -2.653 26.007 1.00 92.44 81 GLU A O 1
ATOM 670 N N . ILE A 1 82 ? -15.701 -1.279 24.565 1.00 90.44 82 ILE A N 1
ATOM 671 C CA . ILE A 1 82 ? -15.596 -0.128 25.470 1.00 90.44 82 ILE A CA 1
ATOM 672 C C . ILE A 1 82 ? -17.000 0.351 25.842 1.00 90.44 82 ILE A C 1
ATOM 674 O O . ILE A 1 82 ? -17.343 0.355 27.023 1.00 90.44 82 ILE A O 1
ATOM 678 N N . ASN A 1 83 ? -17.854 0.608 24.847 1.00 87.06 83 ASN A N 1
ATOM 679 C CA . ASN A 1 83 ? -19.239 1.029 25.068 1.00 87.06 83 ASN A CA 1
ATOM 680 C C . ASN A 1 83 ? -20.015 0.019 25.929 1.00 87.06 83 ASN A C 1
ATOM 682 O O . ASN A 1 83 ? -20.742 0.394 26.851 1.00 87.06 83 ASN A O 1
ATOM 686 N N . ARG A 1 84 ? -19.840 -1.285 25.673 1.00 85.50 84 ARG A N 1
ATOM 687 C CA . ARG A 1 84 ? -20.453 -2.347 26.482 1.00 85.50 84 ARG A CA 1
ATOM 688 C C . ARG A 1 84 ? -19.964 -2.289 27.930 1.00 85.50 84 ARG A C 1
ATOM 690 O O . ARG A 1 84 ? -20.783 -2.375 28.843 1.00 85.50 84 ARG A O 1
ATOM 697 N N . LYS A 1 85 ? -18.652 -2.160 28.155 1.00 87.19 85 LYS A N 1
ATOM 698 C CA . LYS A 1 85 ? -18.064 -2.066 29.501 1.00 87.19 85 LYS A CA 1
ATOM 699 C C . LYS A 1 85 ? -18.552 -0.826 30.246 1.00 87.19 85 LYS A C 1
ATOM 701 O O . LYS A 1 85 ? -18.881 -0.950 31.422 1.00 87.19 85 LYS A O 1
ATOM 706 N N . ASP A 1 86 ? -18.672 0.314 29.575 1.00 81.69 86 ASP A N 1
ATOM 707 C CA . ASP A 1 86 ? -19.197 1.544 30.172 1.00 81.69 86 ASP A CA 1
ATOM 708 C C . ASP A 1 86 ? -20.668 1.399 30.570 1.00 81.69 86 ASP A C 1
ATOM 710 O O . ASP A 1 86 ? -21.042 1.739 31.692 1.00 81.69 86 ASP A O 1
ATOM 714 N N . LEU A 1 87 ? -21.497 0.794 29.713 1.00 78.88 87 LEU A N 1
ATOM 715 C CA . LEU A 1 87 ? -22.885 0.461 30.052 1.00 78.88 87 LEU A CA 1
ATOM 716 C C . LEU A 1 87 ? -22.973 -0.486 31.253 1.00 78.88 87 LEU A C 1
ATOM 718 O O . LEU A 1 87 ? -23.818 -0.288 32.127 1.00 78.88 87 LEU A O 1
ATOM 722 N N . PHE A 1 88 ? -22.103 -1.498 31.328 1.00 77.94 88 PHE A N 1
ATOM 723 C CA . PHE A 1 88 ? -22.027 -2.385 32.490 1.00 77.94 88 PHE A CA 1
ATOM 724 C C . PHE A 1 88 ? -21.580 -1.641 33.743 1.00 77.94 88 PHE A C 1
ATOM 726 O O . PHE A 1 88 ? -22.193 -1.824 34.786 1.00 77.94 88 PHE A O 1
ATOM 733 N N . LYS A 1 89 ? -20.564 -0.781 33.663 1.00 71.50 89 LYS A N 1
ATOM 734 C CA . LYS A 1 89 ? -20.081 0.010 34.799 1.00 71.50 89 LYS A CA 1
ATOM 735 C C . LYS A 1 89 ? -21.166 0.956 35.315 1.00 71.50 89 LYS A C 1
ATOM 737 O 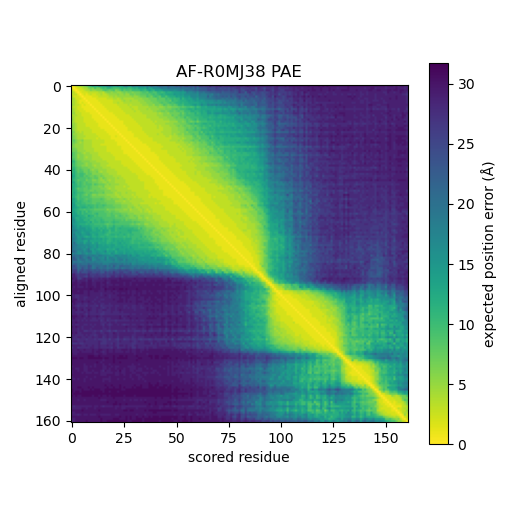O . LYS A 1 89 ? -21.392 1.009 36.520 1.00 71.50 89 LYS A O 1
ATOM 742 N N . ASN A 1 90 ? -21.888 1.622 34.416 1.00 62.59 90 ASN A N 1
ATOM 743 C CA . ASN A 1 90 ? -22.996 2.512 34.761 1.00 62.59 90 ASN A CA 1
ATOM 744 C C . ASN A 1 90 ? -24.198 1.746 35.330 1.00 62.59 90 ASN A C 1
ATOM 746 O O . ASN A 1 90 ? -24.795 2.192 36.306 1.00 62.59 90 ASN A O 1
ATOM 750 N N . LYS A 1 91 ? -24.515 0.556 34.799 1.00 62.78 91 LYS A N 1
ATOM 751 C CA . LYS A 1 91 ? -25.531 -0.325 35.395 1.00 62.78 91 LYS A CA 1
ATOM 752 C C . LYS A 1 91 ? -25.098 -0.837 36.767 1.00 62.78 91 LYS A C 1
ATOM 754 O O . LYS A 1 91 ? -25.875 -0.738 37.700 1.00 62.78 91 LYS A O 1
ATOM 759 N N . VAL A 1 92 ? -23.871 -1.329 36.932 1.00 55.28 92 VAL A N 1
ATOM 760 C CA . VAL A 1 92 ? -23.371 -1.897 38.198 1.00 55.28 92 VAL A CA 1
ATOM 761 C C . VAL A 1 92 ? -23.227 -0.829 39.290 1.00 55.28 92 VAL A C 1
ATOM 763 O O . VAL A 1 92 ? -23.599 -1.093 40.428 1.00 55.28 92 VAL A O 1
ATOM 766 N N . LEU A 1 93 ? -22.769 0.387 38.967 1.00 51.59 93 LEU A N 1
ATOM 767 C CA . LEU A 1 93 ? -22.719 1.512 39.917 1.00 51.59 93 LEU A CA 1
ATOM 768 C C . LEU A 1 93 ? -24.106 2.106 40.226 1.00 51.59 93 LEU A C 1
ATOM 770 O O . LEU A 1 93 ? -24.278 2.738 41.269 1.00 51.59 93 LEU A O 1
ATOM 774 N N . GLY A 1 94 ? -25.089 1.886 39.347 1.00 49.41 94 GLY A N 1
ATOM 775 C CA . GLY A 1 94 ? -26.495 2.238 39.555 1.00 49.41 94 GLY A CA 1
ATOM 776 C C . GLY A 1 94 ? -27.356 1.126 40.172 1.00 49.41 94 GLY A C 1
ATOM 777 O O . GLY A 1 94 ? -28.529 1.356 40.433 1.00 49.41 94 GLY A O 1
ATOM 778 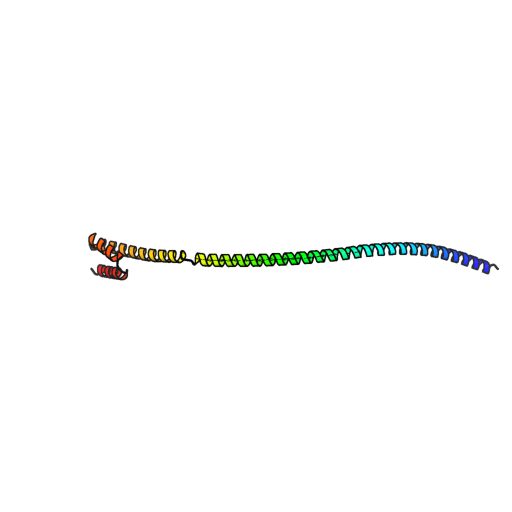N N . CYS A 1 95 ? -26.826 -0.080 40.403 1.00 48.53 95 CYS A N 1
ATOM 779 C CA . CYS A 1 95 ? -27.610 -1.215 40.899 1.00 48.53 95 CYS A CA 1
ATOM 780 C C . CYS A 1 95 ? -27.492 -1.359 42.420 1.00 48.53 95 CYS A C 1
ATOM 782 O O . CYS A 1 95 ? -26.427 -1.737 42.902 1.00 48.53 95 CYS A O 1
ATOM 784 N N . LYS A 1 96 ? -28.610 -1.143 43.136 1.00 54.66 96 LYS A N 1
ATOM 785 C CA . LYS A 1 96 ? -28.982 -1.558 44.513 1.00 54.66 96 LYS A CA 1
ATOM 786 C C . LYS A 1 96 ? -28.004 -1.309 45.669 1.00 54.66 96 LYS A C 1
ATOM 788 O O . LYS A 1 96 ? -28.426 -0.805 46.699 1.00 54.66 96 LYS A O 1
ATOM 793 N N . LYS A 1 97 ? -26.711 -1.612 45.537 1.00 55.91 97 LYS A N 1
ATOM 794 C CA . LYS A 1 97 ? -25.686 -1.340 46.557 1.00 55.91 97 LYS A CA 1
ATOM 795 C C . LYS A 1 97 ? -25.581 0.147 46.886 1.00 55.91 97 LYS A C 1
ATOM 797 O O . LYS A 1 97 ? -25.312 0.480 48.030 1.00 55.91 97 LYS A O 1
ATOM 802 N N . ASN A 1 98 ? -25.792 1.021 45.900 1.00 59.53 98 ASN A N 1
ATOM 803 C CA . ASN A 1 98 ? -25.726 2.473 46.082 1.00 59.53 98 ASN A CA 1
ATOM 804 C C . ASN A 1 98 ? -27.007 3.040 46.724 1.00 59.53 98 ASN A C 1
ATOM 806 O O . ASN A 1 98 ? -26.924 3.958 47.530 1.00 59.53 98 ASN A O 1
ATOM 810 N N . GLU A 1 99 ? -28.172 2.458 46.424 1.00 61.03 99 GLU A N 1
ATOM 811 C CA . GLU A 1 99 ? -29.441 2.785 47.095 1.00 61.03 99 GLU A CA 1
ATOM 812 C C . GLU A 1 99 ? -29.438 2.305 48.545 1.00 61.03 99 GLU A C 1
ATOM 814 O O . GLU A 1 99 ? -29.682 3.108 49.432 1.00 61.0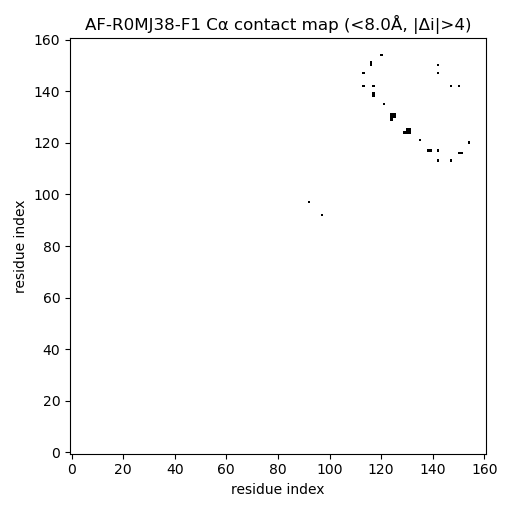3 99 GLU A O 1
ATOM 819 N N . GLN A 1 100 ? -29.018 1.065 48.810 1.00 64.81 100 GLN A N 1
ATOM 820 C CA . GLN A 1 100 ? -28.869 0.554 50.176 1.00 64.81 100 GLN A CA 1
ATOM 821 C C . GLN A 1 100 ? -27.855 1.367 50.990 1.00 64.81 100 GLN A C 1
ATOM 823 O O . GLN A 1 100 ? -28.099 1.665 52.153 1.00 64.81 100 GLN A O 1
ATOM 828 N N . LEU A 1 101 ? -26.725 1.779 50.396 1.00 68.50 101 LEU A N 1
ATOM 829 C CA . LEU A 1 101 ? -25.778 2.662 51.090 1.00 68.50 101 LEU A CA 1
ATOM 830 C C . LEU A 1 101 ? -26.385 4.036 51.388 1.00 68.50 101 LEU A C 1
ATOM 832 O O . LEU A 1 101 ? -26.069 4.637 52.413 1.00 68.50 101 LEU A O 1
ATOM 836 N N . LYS A 1 102 ? -27.216 4.550 50.477 1.00 71.50 102 LYS A N 1
ATOM 837 C CA . LYS A 1 102 ? -27.898 5.832 50.638 1.00 71.50 102 LYS A CA 1
ATOM 838 C C . LYS A 1 102 ? -28.959 5.749 51.737 1.00 71.50 102 LYS A C 1
ATOM 840 O O . LYS A 1 102 ? -28.953 6.607 52.611 1.00 71.50 102 LYS A O 1
ATOM 845 N N . GLU A 1 103 ? -29.768 4.693 51.750 1.00 75.00 103 GLU A N 1
ATOM 846 C CA . GLU A 1 103 ? -30.756 4.400 52.796 1.00 75.00 103 GLU A CA 1
ATOM 847 C C . GLU A 1 103 ? -30.085 4.248 54.166 1.00 75.00 103 GLU A C 1
ATOM 849 O O . GLU A 1 103 ? -30.442 4.959 55.101 1.00 75.00 103 GLU A O 1
ATOM 854 N N . ILE A 1 104 ? -29.027 3.433 54.274 1.00 73.31 104 ILE A N 1
ATOM 855 C CA . ILE A 1 104 ? -28.260 3.269 55.523 1.00 73.31 104 ILE A CA 1
ATOM 856 C C . ILE A 1 104 ? -27.690 4.611 55.999 1.00 73.31 104 ILE A C 1
ATOM 858 O O . ILE A 1 104 ? -27.703 4.915 57.191 1.00 73.31 104 ILE A O 1
ATOM 862 N N . LYS A 1 105 ? -27.192 5.446 55.080 1.00 75.06 105 LYS A N 1
ATOM 863 C CA . LYS A 1 105 ? -26.652 6.767 55.422 1.00 75.06 105 LYS A CA 1
ATOM 864 C C . LYS A 1 105 ? -27.744 7.731 55.896 1.00 75.06 105 LYS A C 1
ATOM 866 O O . LYS A 1 105 ? -27.494 8.537 56.791 1.00 75.06 105 LYS A O 1
ATOM 871 N N . GLU A 1 106 ? -28.938 7.665 55.316 1.00 80.50 106 GLU A N 1
ATOM 872 C CA . GLU A 1 106 ? -30.098 8.448 55.747 1.00 80.50 106 GLU A CA 1
ATOM 873 C C . GLU A 1 106 ? -30.611 7.993 57.122 1.00 80.50 106 GLU A C 1
ATOM 875 O O . GLU A 1 106 ? -30.844 8.843 57.985 1.00 80.50 106 GLU A O 1
ATOM 880 N N . GLU A 1 107 ? -30.697 6.684 57.377 1.00 77.25 107 GLU A N 1
ATOM 881 C CA . GLU A 1 107 ? -31.072 6.143 58.691 1.00 77.25 107 GLU A CA 1
ATOM 882 C C . GLU A 1 107 ? -30.050 6.481 59.776 1.00 77.25 107 GLU A C 1
ATOM 884 O O . GLU A 1 107 ? -30.423 6.963 60.846 1.00 77.25 107 GLU A O 1
ATOM 889 N N . PHE A 1 108 ? -28.754 6.338 59.486 1.00 75.69 108 PHE A N 1
ATOM 890 C CA . PHE A 1 108 ? -27.693 6.701 60.425 1.00 75.69 108 PHE A CA 1
ATOM 891 C C . PHE A 1 108 ? -27.760 8.186 60.812 1.00 75.69 108 PHE A C 1
ATOM 893 O O . PHE A 1 108 ? -27.599 8.545 61.979 1.00 75.69 108 PHE A O 1
ATOM 900 N N . ASN A 1 109 ? -28.067 9.065 59.852 1.00 78.62 109 ASN A N 1
ATOM 901 C CA . ASN A 1 109 ? -28.254 10.491 60.118 1.00 78.62 109 ASN A CA 1
ATOM 902 C C . ASN A 1 109 ? -29.492 10.776 60.984 1.00 78.62 109 ASN A C 1
ATOM 904 O O . ASN A 1 109 ? -29.427 11.647 61.855 1.00 78.62 109 ASN A O 1
ATOM 908 N N . LYS A 1 110 ? -30.609 10.065 60.773 1.00 81.69 110 LYS A N 1
ATOM 909 C CA . LYS A 1 110 ? -31.806 10.179 61.627 1.00 81.69 110 LYS A CA 1
ATOM 910 C C . LYS A 1 110 ? -31.510 9.710 63.053 1.00 81.69 110 LYS A C 1
ATOM 912 O O . LYS A 1 110 ? -31.826 10.425 64.002 1.00 81.69 110 LYS A O 1
ATOM 917 N N . MET A 1 111 ? -30.838 8.570 63.201 1.00 78.25 111 MET A N 1
ATOM 918 C CA . MET A 1 111 ? -30.443 8.024 64.499 1.00 78.25 111 MET A CA 1
ATOM 919 C C . MET A 1 111 ? -29.520 8.986 65.260 1.00 78.25 111 MET A C 1
ATOM 921 O O . MET A 1 111 ? -29.774 9.293 66.420 1.00 78.25 111 MET A O 1
ATOM 925 N N . ASN A 1 112 ? -28.516 9.566 64.594 1.00 74.88 112 ASN A N 1
ATOM 926 C CA . ASN A 1 112 ? -27.623 10.549 65.220 1.00 74.88 112 ASN A CA 1
ATOM 927 C C . ASN A 1 112 ? -28.359 11.799 65.725 1.00 74.88 112 ASN A C 1
ATOM 929 O O . ASN A 1 112 ? -28.035 12.326 66.793 1.00 74.88 112 ASN A O 1
ATOM 933 N N . LYS A 1 113 ? -29.363 12.279 64.978 1.00 77.88 113 LYS A N 1
ATOM 934 C CA . LYS A 1 113 ? -30.220 13.381 65.437 1.00 77.88 113 LYS A CA 1
ATOM 935 C C . LYS A 1 113 ? -31.002 12.991 66.692 1.00 77.88 113 LYS A C 1
ATOM 937 O O . LYS A 1 113 ? -30.971 13.751 67.656 1.00 77.88 113 LYS A O 1
ATOM 942 N N . ARG A 1 114 ? -31.613 11.800 66.716 1.00 76.31 114 ARG A N 1
ATOM 943 C CA . ARG A 1 114 ? -32.328 11.278 67.896 1.00 76.31 114 ARG A CA 1
ATOM 944 C C . ARG A 1 114 ? -31.410 11.183 69.116 1.00 76.31 114 ARG A C 1
ATOM 946 O O . ARG A 1 114 ? -31.738 11.738 70.158 1.00 76.31 114 ARG A O 1
ATOM 953 N N . CYS A 1 115 ? -30.217 10.603 68.966 1.00 72.81 115 CYS A N 1
ATOM 954 C CA 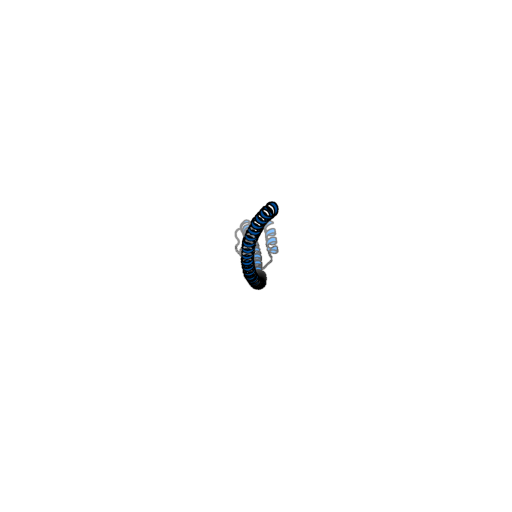. CYS A 1 115 ? -29.217 10.536 70.038 1.00 72.81 115 CYS A CA 1
ATOM 955 C C . CYS A 1 115 ? -28.821 11.926 70.558 1.00 72.81 115 CYS A C 1
ATOM 957 O O . CYS A 1 115 ? -28.666 12.119 71.759 1.00 72.81 115 CYS A O 1
ATOM 959 N N . THR A 1 116 ? -28.682 12.913 69.669 1.00 74.75 116 THR A N 1
ATOM 960 C CA . THR A 1 116 ? -28.336 14.290 70.059 1.00 74.75 116 THR A CA 1
ATOM 961 C C . THR A 1 116 ? -29.461 14.956 70.856 1.00 74.75 116 THR A C 1
ATOM 963 O O . THR A 1 116 ? -29.188 15.668 71.822 1.00 74.75 116 THR A O 1
ATOM 966 N N . ILE A 1 117 ? -30.720 14.729 70.469 1.00 74.44 117 ILE A N 1
ATOM 967 C CA . ILE A 1 117 ? -31.897 15.237 71.189 1.00 74.44 117 ILE A CA 1
ATOM 968 C C . ILE A 1 117 ? -31.991 14.577 72.565 1.00 74.44 117 ILE A C 1
ATOM 970 O O . ILE A 1 117 ? -32.070 15.287 73.564 1.00 74.44 117 ILE A O 1
ATOM 974 N N . LEU A 1 118 ? -31.868 13.250 72.630 1.00 71.50 118 LEU A N 1
ATOM 975 C CA . LEU A 1 118 ? -31.853 12.502 73.887 1.00 71.50 118 LEU A CA 1
ATOM 976 C C . LEU A 1 118 ? -30.758 13.003 74.829 1.00 71.50 118 LEU A C 1
ATOM 978 O O . LEU A 1 118 ? -31.044 13.325 75.974 1.00 71.50 118 LEU A O 1
ATOM 982 N N . LEU A 1 119 ? -29.523 13.171 74.350 1.00 70.38 119 LEU A N 1
ATOM 983 C CA . LEU A 1 119 ? -28.430 13.702 75.173 1.00 70.38 119 LEU A CA 1
ATOM 984 C C . LEU A 1 119 ? -28.747 15.088 75.753 1.00 70.38 119 LEU A C 1
ATOM 986 O O . LEU A 1 119 ? -28.407 15.362 76.903 1.00 70.38 119 LEU A O 1
ATOM 990 N N . ARG A 1 120 ? -29.424 15.955 74.989 1.00 70.25 120 ARG A N 1
ATOM 991 C CA . ARG A 1 120 ? -29.879 17.263 75.485 1.00 70.25 120 ARG A CA 1
ATOM 992 C C . ARG A 1 120 ? -30.995 17.132 76.521 1.00 70.25 120 ARG A C 1
ATOM 994 O O . ARG A 1 120 ? -30.960 17.856 77.508 1.00 70.25 120 ARG A O 1
ATOM 1001 N N . MET A 1 121 ? -31.942 16.213 76.329 1.00 68.50 121 MET A N 1
ATOM 1002 C CA . MET A 1 121 ? -33.004 15.934 77.307 1.00 68.50 121 MET A CA 1
ATOM 1003 C C . MET A 1 121 ? -32.428 15.438 78.626 1.00 68.50 121 MET A C 1
ATOM 1005 O O . MET A 1 121 ? -32.755 15.977 79.676 1.00 68.50 121 MET A O 1
ATOM 1009 N N . ILE A 1 122 ? -31.517 14.467 78.565 1.00 67.62 122 ILE A N 1
ATOM 1010 C CA . ILE A 1 122 ? -30.825 13.924 79.737 1.00 67.62 122 ILE A CA 1
ATOM 1011 C C . ILE A 1 122 ? -30.084 15.039 80.476 1.00 67.62 122 ILE A C 1
ATOM 1013 O O . ILE A 1 122 ? -30.195 15.151 81.693 1.00 67.62 122 ILE A O 1
ATOM 1017 N N . TYR A 1 123 ? -29.360 15.891 79.745 1.00 68.75 123 TYR A N 1
ATOM 1018 C CA . TYR A 1 123 ? -28.642 17.014 80.337 1.00 68.75 123 TYR A CA 1
ATOM 1019 C C . TYR A 1 123 ? -29.576 17.983 81.078 1.00 68.75 123 TYR A C 1
ATOM 1021 O O . TYR A 1 123 ? -29.294 18.339 82.220 1.00 68.75 123 TYR A O 1
ATOM 1029 N N . GLU A 1 124 ? -30.692 18.386 80.466 1.00 68.31 124 GLU A N 1
ATOM 1030 C CA . GLU A 1 124 ? -31.650 19.303 81.099 1.00 68.31 124 GLU A CA 1
ATOM 1031 C C . GLU A 1 124 ? -32.389 18.650 82.280 1.00 68.31 124 GLU A C 1
ATOM 1033 O O . GLU A 1 124 ? -32.553 19.284 83.318 1.00 68.31 124 GLU A O 1
ATOM 1038 N N . LEU A 1 125 ? -32.750 17.366 82.199 1.00 65.44 125 LEU A N 1
ATOM 1039 C CA . LEU A 1 125 ? -33.380 16.642 83.313 1.00 65.44 125 LEU A CA 1
ATOM 1040 C C . LEU A 1 125 ? -32.459 16.522 84.526 1.00 65.44 125 LEU A C 1
ATOM 1042 O O . LEU A 1 125 ? -32.879 16.785 85.653 1.00 65.44 125 LEU A O 1
ATOM 1046 N N . VAL A 1 126 ? -31.188 16.184 84.296 1.00 66.06 126 VAL A N 1
ATOM 1047 C CA . VAL A 1 126 ? -30.165 16.145 85.349 1.00 66.06 126 VAL A CA 1
ATOM 1048 C C . VAL A 1 126 ? -29.947 17.539 85.948 1.00 66.06 126 VAL A C 1
ATOM 1050 O O . VAL A 1 126 ? -29.697 17.650 87.148 1.00 66.06 126 VAL A O 1
ATOM 1053 N N . ARG A 1 127 ? -30.072 18.600 85.139 1.00 65.81 127 ARG A N 1
ATOM 1054 C CA . ARG A 1 127 ? -29.933 19.993 85.583 1.00 65.81 127 ARG A CA 1
ATOM 1055 C C . ARG A 1 127 ? -31.105 20.472 86.447 1.00 65.81 127 ARG A C 1
ATOM 1057 O O . ARG A 1 127 ? -30.864 21.246 87.367 1.00 65.81 127 ARG A O 1
ATOM 1064 N N . VAL A 1 128 ? -32.340 20.063 86.141 1.00 64.06 128 VAL A N 1
ATOM 1065 C CA . VAL A 1 128 ? -33.561 20.595 86.781 1.00 64.06 128 VAL A CA 1
ATOM 1066 C C . VAL A 1 128 ? -34.019 19.753 87.980 1.00 64.06 128 VAL A C 1
ATOM 1068 O O . VAL A 1 128 ? -34.335 20.328 89.017 1.00 64.06 128 VAL A O 1
ATOM 1071 N N . ASN A 1 129 ? -33.995 18.416 87.900 1.00 57.28 129 ASN A N 1
ATOM 1072 C CA . ASN A 1 129 ? -34.637 17.555 88.911 1.00 57.28 129 ASN A CA 1
ATOM 1073 C C . ASN A 1 129 ? -33.676 16.739 89.794 1.00 57.28 129 ASN A C 1
ATOM 1075 O O . ASN A 1 129 ? -34.124 16.085 90.735 1.00 57.28 129 ASN A O 1
ATOM 1079 N N . GLY A 1 130 ? -32.364 16.757 89.527 1.00 56.97 130 GLY A N 1
ATOM 1080 C CA . GLY A 1 130 ? -31.467 15.714 90.040 1.00 56.97 130 GLY A CA 1
ATOM 1081 C C . GLY A 1 130 ? -31.779 14.375 89.357 1.00 56.97 130 GLY A C 1
ATOM 1082 O O . GLY A 1 130 ? -32.909 14.120 88.966 1.00 56.97 130 GLY A O 1
ATOM 1083 N N . ALA A 1 131 ? -30.764 13.549 89.100 1.00 56.00 131 ALA A N 1
ATOM 1084 C CA . ALA A 1 131 ? -30.874 12.414 88.178 1.00 56.00 131 ALA A CA 1
ATOM 1085 C C . ALA A 1 131 ? -31.936 11.368 88.595 1.00 5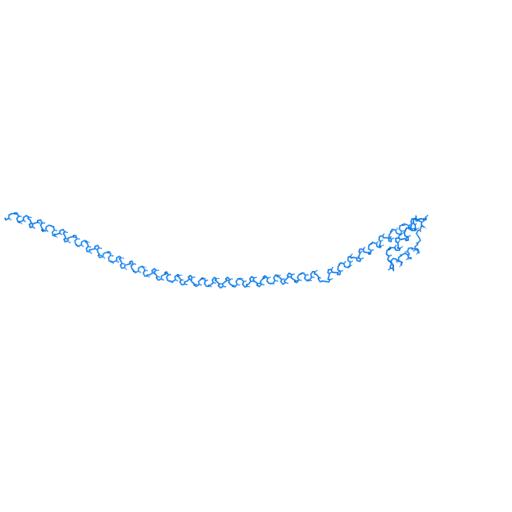6.00 131 ALA A C 1
ATOM 1087 O O . ALA A 1 131 ? -31.629 10.422 89.320 1.00 56.00 131 ALA A O 1
ATOM 1088 N N . ASP A 1 132 ? -33.167 11.527 88.103 1.00 62.88 132 ASP A N 1
ATOM 1089 C CA . ASP A 1 132 ? -34.238 10.540 88.197 1.00 62.88 132 ASP A CA 1
ATOM 1090 C C . ASP A 1 132 ? -34.173 9.605 86.980 1.00 62.88 132 ASP A C 1
ATOM 1092 O O . ASP A 1 132 ? -34.486 9.968 85.841 1.00 62.88 132 ASP A O 1
ATOM 1096 N N . TYR A 1 133 ? -33.684 8.393 87.232 1.00 57.72 133 TYR A N 1
ATOM 1097 C CA . TYR A 1 133 ? -33.434 7.372 86.219 1.00 57.72 133 TYR A CA 1
ATOM 1098 C C . TYR A 1 133 ? -34.726 6.770 85.643 1.00 57.72 133 TYR A C 1
ATOM 1100 O O . TYR A 1 133 ? -34.683 6.193 84.558 1.00 57.72 133 TYR A O 1
ATOM 1108 N N . GLU A 1 134 ? -35.867 6.925 86.320 1.00 60.69 134 GLU A N 1
ATOM 1109 C CA . GLU A 1 134 ? -37.159 6.395 85.868 1.00 60.69 134 GLU A CA 1
ATOM 1110 C C . GLU A 1 134 ? -37.731 7.250 84.724 1.00 60.69 134 GLU A C 1
ATOM 1112 O O . GLU A 1 134 ? -38.185 6.731 83.703 1.00 60.69 134 GLU A O 1
ATOM 1117 N N . ILE A 1 135 ? -37.570 8.576 84.815 1.00 64.69 135 ILE A N 1
ATOM 1118 C CA . ILE A 1 135 ? -37.905 9.517 83.732 1.00 64.69 135 ILE A CA 1
ATOM 1119 C C . ILE A 1 135 ? -37.014 9.275 82.504 1.00 64.69 135 ILE A C 1
ATOM 1121 O O . ILE A 1 135 ? -37.477 9.343 81.365 1.00 64.69 135 ILE A O 1
ATOM 1125 N N . LEU A 1 136 ? -35.738 8.950 82.729 1.00 63.22 136 LEU A N 1
ATOM 1126 C CA . LEU A 1 136 ? -34.782 8.631 81.668 1.00 63.22 136 LEU A CA 1
ATOM 1127 C C . LEU A 1 136 ? -35.200 7.386 80.869 1.00 63.22 136 LEU A C 1
ATOM 1129 O O . LEU A 1 136 ? -35.079 7.372 79.644 1.00 63.22 136 LEU A O 1
ATOM 1133 N N . TYR A 1 137 ? -35.690 6.356 81.564 1.00 62.84 137 TYR A N 1
ATOM 1134 C CA . TYR A 1 137 ? -36.108 5.091 80.962 1.00 62.84 137 TYR A CA 1
ATOM 1135 C C . TYR A 1 137 ? -37.370 5.267 80.106 1.00 62.84 137 TYR A C 1
ATOM 1137 O O . TYR A 1 137 ? -37.390 4.852 78.949 1.00 62.84 137 TYR A O 1
ATOM 1145 N N . ASN A 1 138 ? -38.361 5.999 80.623 1.00 64.38 138 ASN A N 1
ATOM 1146 C CA . ASN A 1 138 ? -39.595 6.306 79.894 1.00 64.38 138 ASN A CA 1
ATOM 1147 C C . ASN A 1 138 ? -39.332 7.146 78.627 1.00 64.38 138 ASN A C 1
ATOM 1149 O O . ASN A 1 138 ? -39.980 6.957 77.601 1.00 64.38 138 ASN A O 1
ATOM 1153 N N . LEU A 1 139 ? -38.352 8.057 78.655 1.00 61.09 139 LEU A N 1
ATOM 1154 C CA . LEU A 1 139 ? -37.977 8.856 77.480 1.00 61.09 139 LEU A CA 1
ATOM 1155 C C . LEU A 1 139 ? -37.233 8.055 76.409 1.00 61.09 139 LEU A C 1
ATOM 1157 O O . LEU A 1 139 ? -37.400 8.328 75.218 1.00 61.09 139 LEU A O 1
ATOM 1161 N N . LEU A 1 140 ? -36.432 7.067 76.815 1.00 61.78 140 LEU A N 1
ATOM 1162 C CA . LEU A 1 140 ? -35.826 6.111 75.889 1.00 61.78 140 LEU A CA 1
ATOM 1163 C C . LEU A 1 140 ? -36.915 5.318 75.155 1.00 61.78 140 LEU A C 1
ATOM 1165 O O . LEU A 1 140 ? -36.883 5.244 73.928 1.00 61.78 140 LEU A O 1
ATOM 1169 N N . GLU A 1 141 ? -37.918 4.839 75.889 1.00 62.91 141 GLU A N 1
ATOM 1170 C CA . GLU A 1 141 ? -39.038 4.057 75.352 1.00 62.91 141 GLU A CA 1
ATOM 1171 C C . GLU A 1 141 ? -39.926 4.868 74.384 1.00 62.91 141 GLU A C 1
ATOM 1173 O O . GLU A 1 141 ? -40.364 4.352 73.353 1.00 62.91 141 GLU A O 1
ATOM 1178 N N . ILE A 1 142 ? -40.123 6.167 74.648 1.00 61.22 142 ILE A N 1
ATOM 1179 C CA . ILE A 1 142 ? -40.819 7.091 73.731 1.00 61.22 142 ILE A CA 1
ATOM 1180 C C . ILE A 1 142 ? -39.983 7.347 72.465 1.00 61.22 142 ILE A C 1
ATOM 1182 O O . ILE A 1 142 ? -40.511 7.353 71.353 1.00 61.22 142 ILE A O 1
ATOM 1186 N N . SER A 1 143 ? -38.665 7.518 72.601 1.00 59.03 143 SER A N 1
ATOM 1187 C CA . SER A 1 143 ? -37.774 7.791 71.462 1.00 59.03 143 SER A CA 1
ATOM 1188 C C . SER A 1 143 ? -37.602 6.622 70.489 1.00 59.03 143 SER A C 1
ATOM 1190 O O . SER A 1 143 ? -37.231 6.827 69.326 1.00 59.03 143 SER A O 1
ATOM 1192 N N . GLU A 1 144 ? -37.876 5.404 70.956 1.00 57.72 144 GLU A N 1
ATOM 1193 C CA . GLU A 1 144 ? -37.902 4.203 70.126 1.00 57.72 144 GLU A CA 1
ATOM 1194 C C . GLU A 1 144 ? -39.206 4.081 69.317 1.00 57.72 144 GLU A C 1
ATOM 1196 O O . GLU A 1 144 ? -39.179 3.475 68.245 1.00 57.72 144 GLU A O 1
ATOM 1201 N N . ASN A 1 145 ? -40.305 4.717 69.754 1.00 58.66 145 ASN A N 1
ATOM 1202 C CA . ASN A 1 145 ? -41.652 4.472 69.221 1.00 58.66 145 ASN A CA 1
ATOM 1203 C C . ASN A 1 145 ? -42.344 5.663 68.525 1.00 58.66 145 ASN A C 1
ATOM 1205 O O . ASN A 1 145 ? -43.310 5.425 67.801 1.00 58.66 145 ASN A O 1
ATOM 1209 N N . GLU A 1 146 ? -41.876 6.912 68.663 1.00 56.25 146 GLU A N 1
ATOM 1210 C CA . GLU A 1 146 ? -42.548 8.088 68.067 1.00 56.25 146 GLU A CA 1
ATOM 1211 C C . GLU A 1 146 ? -41.624 9.069 67.308 1.00 56.25 146 GLU A C 1
ATOM 1213 O O . GLU A 1 146 ? -40.393 9.059 67.42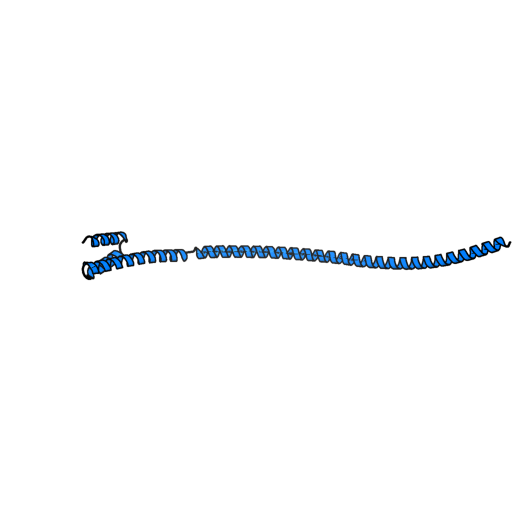8 1.00 56.25 146 GLU A O 1
ATOM 1218 N N . ASP A 1 147 ? -42.234 9.911 66.460 1.00 57.16 147 ASP A N 1
ATOM 1219 C CA . ASP A 1 147 ? -41.558 10.912 65.626 1.00 57.16 147 ASP A CA 1
ATOM 1220 C C . ASP A 1 147 ? -40.938 12.056 66.453 1.00 57.16 147 ASP A C 1
ATOM 1222 O O . ASP A 1 147 ? -41.480 12.509 67.461 1.00 57.16 147 ASP A O 1
ATOM 1226 N N . CYS A 1 148 ? -39.784 12.559 65.991 1.00 55.84 148 CYS A N 1
ATOM 1227 C CA . CYS A 1 148 ? -38.934 13.538 66.694 1.00 55.84 148 CYS A CA 1
ATOM 1228 C C . CYS A 1 148 ? -39.645 14.820 67.166 1.00 55.84 148 CYS A C 1
ATOM 1230 O O . CYS A 1 148 ? -39.140 15.478 68.072 1.00 55.84 148 CYS A O 1
ATOM 1232 N N . GLU A 1 149 ? -40.767 15.190 66.551 1.00 59.62 149 GLU A N 1
ATOM 1233 C CA . GLU A 1 149 ? -41.485 16.439 66.828 1.00 59.62 149 GLU A CA 1
ATOM 1234 C C . GLU A 1 149 ? -42.106 16.455 68.235 1.00 59.62 149 GLU A C 1
ATOM 1236 O O . GLU A 1 149 ? -42.027 17.470 68.925 1.00 59.62 149 GLU A O 1
ATOM 1241 N N . ILE A 1 150 ? -42.609 15.313 68.715 1.00 60.34 150 ILE A N 1
ATOM 1242 C CA . ILE A 1 150 ? -43.227 15.191 70.048 1.00 60.34 150 ILE A CA 1
ATOM 1243 C C . ILE A 1 150 ? -42.170 15.360 71.156 1.00 60.34 150 ILE A C 1
ATOM 1245 O O . ILE A 1 150 ? -42.406 16.017 72.173 1.00 60.34 150 ILE A O 1
ATOM 1249 N N . LEU A 1 151 ? -40.955 14.844 70.933 1.00 57.62 151 LEU A N 1
ATOM 1250 C CA . LEU A 1 151 ? -39.821 15.007 71.853 1.00 57.62 151 LEU A CA 1
ATOM 1251 C C . LEU A 1 151 ? -39.320 16.459 71.920 1.00 57.62 151 LEU A C 1
ATOM 1253 O O . LEU A 1 151 ? -38.930 16.932 72.990 1.00 57.62 151 LEU A O 1
ATOM 1257 N N . GLU A 1 152 ? -39.332 17.183 70.796 1.00 61.59 152 GLU A N 1
ATOM 1258 C CA . GLU A 1 152 ? -38.963 18.605 70.762 1.00 61.59 152 GLU A CA 1
ATOM 1259 C C . GLU A 1 152 ? -39.979 19.490 71.501 1.00 61.59 152 GLU A C 1
ATOM 1261 O O . GLU A 1 152 ? -39.592 20.469 72.148 1.00 61.59 152 GLU A O 1
ATOM 1266 N N . GLU A 1 153 ? -41.263 19.138 71.454 1.00 63.84 153 GLU A N 1
ATOM 1267 C CA . GLU A 1 153 ? -42.326 19.832 72.182 1.00 63.84 153 GLU A CA 1
ATOM 1268 C C . GLU A 1 153 ? -42.246 19.582 73.696 1.00 63.84 153 GLU A C 1
ATOM 1270 O O . GLU A 1 153 ? -42.313 20.525 74.488 1.00 63.84 153 GLU A O 1
ATOM 1275 N N . TYR A 1 154 ? -41.952 18.347 74.115 1.00 62.50 154 TYR A N 1
ATOM 1276 C CA . TYR A 1 154 ? -41.711 18.019 75.525 1.00 62.50 154 TYR A CA 1
ATOM 1277 C C . TYR A 1 154 ? -40.508 18.786 76.111 1.00 62.50 154 TYR A C 1
ATOM 1279 O O . TYR A 1 154 ? -40.555 19.291 77.234 1.00 62.50 154 TYR A O 1
ATOM 1287 N N . LEU A 1 155 ? -39.439 18.950 75.322 1.00 60.72 155 LEU A N 1
ATOM 1288 C CA . LEU A 1 155 ? -38.267 19.763 75.676 1.00 60.72 155 LEU A CA 1
ATOM 1289 C C . LEU A 1 155 ? -38.580 21.251 75.864 1.00 60.72 155 LEU A C 1
ATOM 1291 O O . LEU A 1 155 ? -37.929 21.908 76.679 1.00 60.72 155 LEU A O 1
ATOM 1295 N N . LYS A 1 156 ? -39.518 21.805 75.089 1.00 62.88 156 LYS A N 1
ATOM 1296 C CA . LYS A 1 156 ? -39.957 23.196 75.267 1.00 62.88 156 LYS A CA 1
ATOM 1297 C C . LYS A 1 156 ? -40.698 23.364 76.586 1.00 62.88 156 LYS A C 1
ATOM 1299 O O . LYS A 1 156 ? -40.370 24.279 77.334 1.00 62.88 156 LYS A O 1
ATOM 1304 N N . ASN A 1 157 ? -41.598 22.439 76.901 1.00 62.06 157 ASN A N 1
ATOM 1305 C CA . ASN A 1 157 ? -42.405 22.492 78.121 1.00 62.06 157 ASN A CA 1
ATOM 1306 C C . ASN A 1 157 ? -41.557 22.338 79.398 1.00 62.06 157 ASN A C 1
ATOM 1308 O O . ASN A 1 157 ? -41.847 22.968 80.409 1.00 62.06 157 ASN A O 1
ATOM 1312 N N . LEU A 1 158 ? -40.457 21.577 79.344 1.00 57.22 158 LEU A N 1
ATOM 1313 C CA . LEU A 1 158 ? -39.499 21.452 80.455 1.00 57.22 158 LEU A CA 1
ATOM 1314 C C . LEU A 1 158 ? -38.699 22.734 80.755 1.00 57.22 158 LEU A C 1
ATOM 1316 O O . LEU A 1 158 ? -38.103 22.826 81.822 1.00 57.22 158 LEU A O 1
ATOM 1320 N N . LYS A 1 159 ? -38.643 23.710 79.837 1.00 51.50 159 LYS A N 1
ATOM 1321 C CA . LYS A 1 159 ? -37.930 24.987 80.040 1.00 51.50 159 LYS A CA 1
ATOM 1322 C C . LYS A 1 159 ? -38.798 26.097 80.637 1.00 51.50 159 LYS A C 1
ATOM 1324 O O . LYS A 1 159 ? -38.264 27.160 80.944 1.00 51.50 159 LYS A O 1
ATOM 1329 N N . GLU A 1 160 ? -40.105 25.877 80.745 1.00 48.88 160 GLU A N 1
ATOM 1330 C CA . GLU A 1 160 ? -41.075 26.840 81.286 1.00 48.88 160 GLU A CA 1
ATOM 1331 C C . GLU A 1 160 ? -41.409 26.590 82.772 1.00 48.88 160 GLU A C 1
ATOM 1333 O O . GLU A 1 160 ? -42.217 27.319 83.348 1.00 48.88 160 GLU A O 1
ATOM 1338 N N . ILE A 1 161 ? -40.756 25.599 83.392 1.00 41.72 161 ILE A N 1
ATOM 1339 C CA . ILE A 1 161 ? -40.771 25.290 84.833 1.00 41.72 161 ILE A CA 1
ATOM 1340 C C . ILE A 1 161 ? -39.429 25.716 85.435 1.00 41.72 161 ILE A C 1
ATOM 1342 O O . ILE A 1 161 ? -39.448 26.333 86.524 1.00 41.72 161 ILE A O 1
#

Secondary structure (DSSP, 8-state):
-HHHHHHHHHHHHHHHHHHHHHHHHHHHHHHHHHHHHHHHHHHHHHHHHHHHHHHHHHHHHHHHHHHHHHHHHHHHHHHHHHHHHHHHHHHHHTSSHHHHHHHHHHHHHHHHHHHHHHHHHHHHHHHHH---HHHHHHHHHHHHHS-HHHHHHHHHHTT--

Foldseek 3Di:
DVVVVVVVVVVVVVVVVVVVVVVVVVVVVVVVVVVVVVVVVVVVVVVVVVVVVVVVVVVVVVVVVVVVVVVVVVVVVVVVVVVVVVVVVVCVCVPDVVVVVVVVVVVVVVVVVLVVLLVVVQVLCCVPPNDDVVVNVVVVVDSVPDDPVVSVVVVVVSVVD